Protein AF-A0A4Y2TVT2-F1 (afdb_monomer)

Sequence (172 aa):
MEDMDLDIEESLTASSEKESSSENETNSEDTLCPNYQPGPFKECKRGNLEFATVHWDGKLLPATTRNKKVDRLPVIISANGQEHLLGVPQLTSCSGDNMAAAIYNLLAETKLLDTVQALWCDTTVSNTGRIKGACVLLERKLGKDLIYLPCRHPIYELVLKSAFEACITMPS

Structure (mmCIF, N/CA/C/O backbone):
data_AF-A0A4Y2TVT2-F1
#
_entry.id   AF-A0A4Y2TVT2-F1
#
loop_
_atom_site.group_PDB
_atom_site.id
_atom_site.type_symbol
_atom_site.label_atom_id
_atom_site.label_alt_id
_atom_site.label_comp_id
_atom_site.label_asym_id
_atom_site.label_entity_id
_atom_site.label_seq_id
_atom_site.pdbx_PDB_ins_code
_atom_site.Cartn_x
_atom_site.Cartn_y
_atom_site.Cartn_z
_atom_site.occupancy
_atom_site.B_iso_or_equiv
_atom_site.auth_seq_id
_atom_site.auth_comp_id
_atom_site.auth_asym_id
_atom_site.auth_atom_id
_atom_site.pdbx_PDB_model_num
ATOM 1 N N . MET A 1 1 ? 48.969 -39.469 -10.146 1.00 43.72 1 MET A N 1
ATOM 2 C CA . MET A 1 1 ? 50.331 -39.783 -10.612 1.00 43.72 1 MET A CA 1
ATOM 3 C C . MET A 1 1 ? 50.189 -40.054 -12.098 1.00 43.72 1 MET A C 1
ATOM 5 O O . MET A 1 1 ? 49.841 -41.158 -12.475 1.00 43.72 1 MET A O 1
ATOM 9 N N . GLU A 1 2 ? 50.190 -39.041 -12.949 1.00 40.69 2 GLU A N 1
ATOM 10 C CA . GLU A 1 2 ? 51.040 -37.847 -12.923 1.00 40.69 2 GLU A CA 1
ATOM 11 C C . GLU A 1 2 ? 50.241 -36.542 -12.995 1.00 40.69 2 GLU A C 1
ATOM 13 O O . GLU A 1 2 ? 49.217 -36.448 -13.672 1.00 40.69 2 GLU A O 1
ATOM 18 N N . ASP A 1 3 ? 50.736 -35.582 -12.225 1.00 35.72 3 ASP A N 1
ATOM 19 C CA . ASP A 1 3 ? 50.365 -34.178 -12.171 1.00 35.72 3 ASP A CA 1
ATOM 20 C C . ASP A 1 3 ? 50.960 -33.427 -13.372 1.00 35.72 3 ASP A C 1
ATOM 22 O O . ASP A 1 3 ? 52.063 -33.734 -13.829 1.00 35.72 3 ASP A O 1
ATOM 26 N N . MET A 1 4 ? 50.247 -32.415 -13.862 1.00 42.75 4 MET A N 1
ATOM 27 C CA . MET A 1 4 ? 50.840 -31.341 -14.658 1.00 42.75 4 MET A CA 1
ATOM 28 C C . MET A 1 4 ? 50.321 -30.018 -14.105 1.00 42.75 4 MET A C 1
ATOM 30 O O . MET A 1 4 ? 49.267 -29.519 -14.501 1.00 42.75 4 MET A O 1
ATOM 34 N N . ASP A 1 5 ? 51.081 -29.505 -13.143 1.00 39.31 5 ASP A N 1
ATOM 35 C CA . ASP A 1 5 ? 51.127 -28.101 -12.768 1.00 39.31 5 ASP A CA 1
ATOM 36 C C . ASP A 1 5 ? 51.569 -27.264 -13.970 1.00 39.31 5 ASP A C 1
ATOM 38 O O . ASP A 1 5 ? 52.534 -27.619 -14.645 1.00 39.31 5 ASP A O 1
ATOM 42 N N . LEU A 1 6 ? 50.920 -26.120 -14.179 1.00 38.47 6 LEU A N 1
ATOM 43 C CA . LEU A 1 6 ? 51.596 -24.912 -14.644 1.00 38.47 6 LEU A CA 1
ATOM 44 C C . LEU A 1 6 ? 50.913 -23.703 -14.001 1.00 38.47 6 LEU A C 1
ATOM 46 O O . LEU A 1 6 ? 49.895 -23.198 -14.477 1.00 38.47 6 LEU A O 1
ATOM 50 N N . ASP A 1 7 ? 51.517 -23.274 -12.898 1.00 38.78 7 ASP A N 1
ATOM 51 C CA . ASP A 1 7 ? 51.440 -21.930 -12.346 1.00 38.78 7 ASP A CA 1
ATOM 52 C C . ASP A 1 7 ? 51.857 -20.894 -13.394 1.00 38.78 7 ASP A C 1
ATOM 54 O O . ASP A 1 7 ? 52.925 -21.030 -13.990 1.00 38.78 7 ASP A O 1
ATOM 58 N N . ILE A 1 8 ? 51.086 -19.813 -13.532 1.00 34.97 8 ILE A N 1
ATOM 59 C CA . ILE A 1 8 ? 51.653 -18.476 -13.750 1.00 34.97 8 ILE A CA 1
ATOM 60 C C . ILE A 1 8 ? 50.851 -17.490 -12.894 1.00 34.97 8 ILE A C 1
ATOM 62 O O . ILE A 1 8 ? 49.780 -17.017 -13.274 1.00 34.97 8 ILE A O 1
ATOM 66 N N . GLU A 1 9 ? 51.401 -17.193 -11.719 1.00 38.94 9 GLU A N 1
ATOM 67 C CA . GLU A 1 9 ? 51.314 -15.862 -11.130 1.00 38.94 9 GLU A CA 1
ATOM 68 C C . GL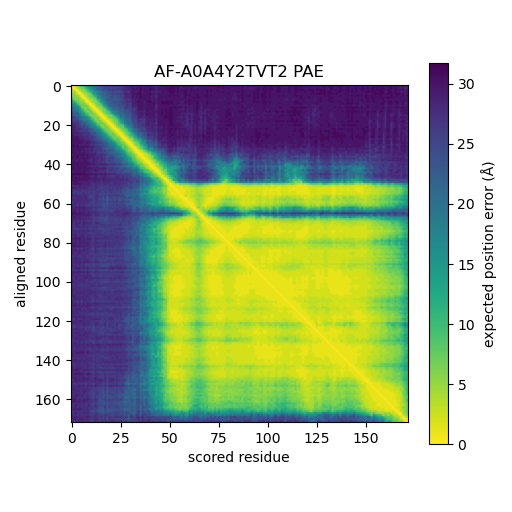U A 1 9 ? 52.079 -14.872 -12.019 1.00 38.94 9 GLU A C 1
ATOM 70 O O . GLU A 1 9 ? 53.237 -15.118 -12.353 1.00 38.94 9 GLU A O 1
ATOM 75 N N . GLU A 1 10 ? 51.496 -13.708 -12.303 1.00 37.41 10 GLU A N 1
ATOM 76 C CA . GLU A 1 10 ? 52.295 -12.484 -12.301 1.00 37.41 10 GLU A CA 1
ATOM 77 C C . GLU A 1 10 ? 51.498 -11.323 -11.703 1.00 37.41 10 GLU A C 1
ATOM 79 O O . GLU A 1 10 ? 50.395 -10.956 -12.113 1.00 37.41 10 GLU A O 1
ATOM 84 N N . SER A 1 11 ? 52.102 -10.804 -10.651 1.00 34.69 11 SER A N 1
ATOM 85 C CA . SER A 1 11 ? 51.685 -9.763 -9.739 1.00 34.69 11 SER A CA 1
ATOM 86 C C . SER A 1 11 ? 52.116 -8.362 -10.203 1.00 34.69 11 SER A C 1
ATOM 88 O O . SER A 1 11 ? 53.235 -8.210 -10.673 1.00 34.69 11 SER A O 1
ATOM 90 N N . LEU A 1 12 ? 51.298 -7.351 -9.862 1.00 32.38 12 LEU A N 1
ATOM 91 C CA . LEU A 1 12 ? 51.660 -5.955 -9.511 1.00 32.38 12 LEU A CA 1
ATOM 92 C C . LEU A 1 12 ? 52.308 -5.085 -10.622 1.00 32.38 12 LEU A C 1
ATOM 94 O O . LEU A 1 12 ? 53.355 -5.382 -11.173 1.00 32.38 12 LEU A O 1
ATOM 98 N N . THR A 1 13 ? 51.811 -3.881 -10.911 1.00 29.48 13 THR A N 1
ATOM 99 C CA . THR A 1 13 ? 52.059 -2.697 -10.067 1.00 29.48 13 THR A CA 1
ATOM 100 C C . THR A 1 13 ? 51.300 -1.460 -10.572 1.00 29.48 13 THR A C 1
ATOM 102 O O . THR A 1 13 ? 50.923 -1.344 -11.734 1.00 29.48 13 THR A O 1
ATOM 105 N N . ALA A 1 14 ? 51.085 -0.534 -9.636 1.00 32.75 14 ALA A N 1
ATOM 106 C CA . ALA A 1 14 ? 50.422 0.755 -9.770 1.00 32.75 14 ALA A CA 1
ATOM 107 C C . ALA A 1 14 ? 51.227 1.820 -10.538 1.00 32.75 14 ALA A C 1
ATOM 109 O O . ALA A 1 14 ? 52.453 1.808 -10.524 1.00 32.75 14 ALA A O 1
ATOM 110 N N . SER A 1 15 ? 50.520 2.819 -11.074 1.00 33.03 15 SER A N 1
ATOM 111 C CA . SER A 1 15 ? 50.944 4.227 -11.237 1.00 33.03 15 SER A CA 1
ATOM 112 C C . SER A 1 15 ? 49.648 5.029 -11.459 1.00 33.03 15 SER A C 1
ATOM 114 O O . SER A 1 15 ? 48.949 4.783 -12.431 1.00 33.03 15 SER A O 1
ATOM 116 N N . SER A 1 16 ? 49.053 5.709 -10.475 1.00 33.38 16 SER A N 1
ATOM 117 C CA . SER A 1 16 ? 49.410 7.009 -9.884 1.00 33.38 16 SER A CA 1
ATOM 118 C C . SER A 1 16 ? 49.571 8.150 -10.895 1.00 33.38 16 SER A C 1
ATOM 120 O O . SER A 1 16 ? 50.673 8.373 -11.376 1.00 33.38 16 SER A O 1
ATOM 122 N N . GLU A 1 17 ? 48.514 8.944 -11.082 1.00 34.84 17 GLU A N 1
ATOM 123 C CA . GLU A 1 17 ? 48.619 10.390 -11.322 1.00 34.84 17 GLU A CA 1
ATOM 124 C C . GLU A 1 17 ? 47.540 11.105 -10.478 1.00 34.84 17 GLU A C 1
ATOM 126 O O . GLU A 1 17 ? 46.360 11.153 -10.816 1.00 34.84 17 GLU A O 1
ATOM 131 N N . LYS A 1 18 ? 47.958 11.586 -9.298 1.00 31.00 18 LYS A N 1
ATOM 132 C CA . LYS A 1 18 ? 47.520 12.881 -8.739 1.00 31.00 18 LYS A CA 1
ATOM 133 C C . LYS A 1 18 ? 48.361 13.945 -9.469 1.00 31.00 18 LYS A C 1
ATOM 135 O O . LYS A 1 18 ? 49.442 13.607 -9.931 1.00 31.00 18 LYS A O 1
ATOM 140 N N . GLU A 1 19 ? 48.026 15.216 -9.627 1.00 28.80 19 GLU A N 1
ATOM 141 C CA . GLU A 1 19 ? 47.354 16.225 -8.803 1.00 28.80 19 GLU A CA 1
ATOM 142 C C . GLU A 1 19 ? 47.185 17.426 -9.773 1.00 28.80 19 GLU A C 1
ATOM 144 O O . GLU A 1 19 ? 47.993 17.590 -10.683 1.00 28.80 19 GLU A O 1
ATOM 149 N N . SER A 1 20 ? 46.187 18.299 -9.701 1.00 27.27 20 SER A N 1
ATOM 150 C CA . SER A 1 20 ? 46.295 19.509 -8.883 1.00 27.27 20 SER A CA 1
ATOM 151 C C . SER A 1 20 ? 45.251 20.536 -9.343 1.00 27.27 20 SER A C 1
ATOM 153 O O . SER A 1 20 ? 44.952 20.678 -10.525 1.00 27.27 20 SER A O 1
ATOM 155 N N . SER A 1 21 ? 44.736 21.226 -8.338 1.00 32.91 21 SER A N 1
ATOM 156 C CA . SER A 1 21 ? 43.811 22.353 -8.256 1.00 32.91 21 SER A CA 1
ATOM 157 C C . SER A 1 21 ? 44.012 23.543 -9.205 1.00 32.91 21 SER A C 1
ATOM 159 O O . SER A 1 21 ? 45.139 23.994 -9.394 1.00 32.91 21 SER A O 1
ATOM 161 N N . SER A 1 22 ? 42.895 24.196 -9.554 1.00 33.50 22 SER A N 1
ATOM 162 C CA . SER A 1 22 ? 42.696 25.627 -9.256 1.00 33.50 22 SER A CA 1
ATOM 163 C C . SER A 1 22 ? 41.203 26.023 -9.277 1.00 33.50 22 SER A C 1
ATOM 165 O O . SER A 1 22 ? 40.535 25.902 -10.300 1.00 33.50 22 SER A O 1
ATOM 167 N N . GLU A 1 23 ? 40.727 26.469 -8.110 1.00 32.78 23 GLU A N 1
ATOM 168 C CA . GLU A 1 23 ? 39.697 27.491 -7.794 1.00 32.78 23 GLU A CA 1
ATOM 169 C C . GLU A 1 23 ? 39.525 28.584 -8.880 1.00 32.78 23 GLU A C 1
ATOM 171 O O . GLU A 1 23 ? 40.495 28.872 -9.573 1.00 32.78 23 GLU A O 1
ATOM 176 N N . ASN A 1 24 ? 38.440 29.332 -9.126 1.00 28.77 24 ASN A N 1
ATOM 177 C CA . ASN A 1 24 ? 37.051 29.596 -8.682 1.00 28.77 24 ASN A CA 1
ATOM 178 C C . ASN A 1 24 ? 36.401 30.317 -9.920 1.00 28.77 24 ASN A C 1
ATOM 180 O O . ASN A 1 24 ? 37.130 30.716 -10.824 1.00 28.77 24 ASN A O 1
ATOM 184 N N . GLU A 1 25 ? 35.100 30.547 -10.141 1.00 35.72 25 GLU A N 1
ATOM 185 C CA . GLU A 1 25 ? 34.099 31.200 -9.292 1.00 35.72 25 GLU A CA 1
ATOM 186 C C . GLU A 1 25 ? 32.750 31.275 -10.070 1.00 35.72 25 GLU A C 1
ATOM 188 O O . GLU A 1 25 ? 32.745 31.704 -11.219 1.00 35.72 25 GLU A O 1
ATOM 193 N N . THR A 1 26 ? 31.644 30.867 -9.418 1.00 33.59 26 THR A N 1
ATOM 194 C CA . THR A 1 26 ? 30.234 31.380 -9.429 1.00 33.59 26 THR A CA 1
ATOM 195 C C . THR A 1 26 ? 29.519 31.759 -10.756 1.00 33.59 26 THR A C 1
ATOM 197 O O . THR A 1 26 ? 30.098 32.359 -11.641 1.00 33.59 26 THR A O 1
ATOM 200 N N . ASN A 1 27 ? 28.209 31.578 -10.984 1.00 30.34 27 ASN A N 1
ATOM 201 C CA . ASN A 1 27 ? 27.048 31.569 -10.089 1.00 30.34 27 ASN A CA 1
ATOM 202 C C . ASN A 1 27 ? 25.775 31.134 -10.866 1.00 30.34 27 ASN A C 1
ATOM 204 O O . ASN A 1 27 ? 25.577 31.581 -11.995 1.00 30.34 27 ASN A O 1
ATOM 208 N N . SER A 1 28 ? 24.887 30.344 -10.255 1.00 35.41 28 SER A N 1
ATOM 209 C CA . SER A 1 28 ? 23.417 30.549 -10.254 1.00 35.41 28 SER A CA 1
ATOM 210 C C . SER A 1 28 ? 22.726 29.431 -9.458 1.00 35.41 28 SER A C 1
ATOM 212 O O . SER A 1 28 ? 22.301 28.417 -9.988 1.00 35.41 28 SER A O 1
ATOM 214 N N . GLU A 1 29 ? 22.716 29.627 -8.139 1.00 39.91 29 GLU A N 1
ATOM 215 C CA . GLU A 1 29 ? 21.612 29.346 -7.205 1.00 39.91 29 GLU A CA 1
ATOM 216 C C . GLU A 1 29 ? 20.605 28.226 -7.553 1.00 39.91 29 GLU A C 1
ATOM 218 O O . GLU A 1 29 ? 19.442 28.490 -7.852 1.00 39.91 29 GLU A O 1
ATOM 223 N N . ASP A 1 30 ? 20.998 26.967 -7.345 1.00 39.09 30 ASP A N 1
ATOM 224 C CA . ASP A 1 30 ? 20.057 25.926 -6.914 1.00 39.09 30 ASP A CA 1
ATOM 225 C C . ASP A 1 30 ? 19.916 26.019 -5.391 1.00 39.09 30 ASP A C 1
ATOM 227 O O . ASP A 1 30 ? 20.641 25.394 -4.610 1.00 39.09 30 ASP A O 1
ATOM 231 N N . THR A 1 31 ? 19.001 26.879 -4.949 1.00 39.19 31 THR A N 1
ATOM 232 C CA . THR A 1 31 ? 18.711 27.105 -3.533 1.00 39.19 31 THR A CA 1
ATOM 233 C C . THR A 1 31 ? 17.983 25.893 -2.954 1.00 39.19 31 THR A C 1
ATOM 235 O O . THR A 1 31 ? 16.760 25.865 -2.822 1.00 39.19 31 THR A O 1
ATOM 238 N N . LEU A 1 32 ? 18.743 24.869 -2.568 1.00 50.34 32 LEU A N 1
ATOM 239 C CA . LEU A 1 32 ? 18.281 23.860 -1.626 1.00 50.34 32 LEU A CA 1
ATOM 240 C C . LEU A 1 32 ? 17.999 24.584 -0.298 1.00 50.34 32 LEU A C 1
ATOM 242 O O . LEU A 1 32 ? 18.929 25.058 0.351 1.00 50.34 32 LEU A O 1
ATOM 246 N N . CYS A 1 33 ? 16.728 24.721 0.094 1.00 39.38 33 CYS A N 1
ATOM 247 C CA . CYS A 1 33 ? 16.345 25.357 1.358 1.00 39.38 33 CYS A CA 1
ATOM 248 C C . CYS A 1 33 ? 17.102 24.696 2.532 1.00 39.38 33 CYS A C 1
ATOM 250 O O . CYS A 1 33 ? 16.783 23.554 2.875 1.00 39.38 33 CYS A O 1
ATOM 252 N N . PRO A 1 34 ? 18.050 25.383 3.204 1.00 42.81 34 PRO A N 1
ATOM 253 C CA . PRO A 1 34 ? 18.963 24.754 4.170 1.00 42.81 34 PRO A CA 1
ATOM 254 C C . PRO A 1 34 ? 18.296 24.275 5.466 1.00 42.81 34 PRO A C 1
ATOM 256 O O . PRO A 1 34 ? 18.947 23.691 6.324 1.00 42.81 34 PRO A O 1
ATOM 259 N N . ASN A 1 35 ? 17.000 24.543 5.635 1.00 38.97 35 ASN A N 1
ATOM 260 C CA . ASN A 1 35 ? 16.288 24.407 6.900 1.00 38.97 35 ASN A CA 1
ATOM 261 C C . ASN A 1 35 ? 14.945 23.682 6.743 1.00 38.97 35 ASN A C 1
ATOM 263 O O . ASN A 1 35 ? 13.960 24.071 7.371 1.00 38.97 35 ASN A O 1
ATOM 267 N N . TYR A 1 36 ? 14.875 22.623 5.926 1.00 42.41 36 TYR A N 1
ATOM 268 C CA . TYR A 1 36 ? 13.743 21.698 6.022 1.00 42.41 36 TYR A CA 1
ATOM 269 C C . TYR A 1 36 ? 13.856 20.901 7.325 1.00 42.41 36 TYR A C 1
ATOM 271 O O . TYR A 1 36 ? 14.441 19.823 7.393 1.00 42.41 36 TYR A O 1
ATOM 279 N N . GLN A 1 37 ? 13.309 21.479 8.387 1.00 41.72 37 GLN A N 1
ATOM 280 C CA . GLN A 1 37 ? 12.974 20.753 9.598 1.00 41.72 37 GLN A CA 1
ATOM 281 C C . GLN A 1 37 ? 11.667 20.008 9.304 1.00 41.72 37 GLN A C 1
ATOM 283 O O . GLN A 1 37 ? 10.678 20.672 8.975 1.00 41.72 37 GLN A O 1
ATOM 288 N N . PRO A 1 38 ? 11.622 18.664 9.387 1.00 49.66 38 PRO A N 1
ATOM 289 C CA . PRO A 1 38 ? 10.364 17.944 9.288 1.00 49.66 38 PRO A CA 1
ATOM 290 C C . PRO A 1 38 ? 9.425 18.514 10.347 1.00 49.66 38 PRO A C 1
ATOM 292 O O . PRO A 1 38 ? 9.710 18.449 11.544 1.00 49.66 38 PRO A O 1
ATOM 295 N N . GLY A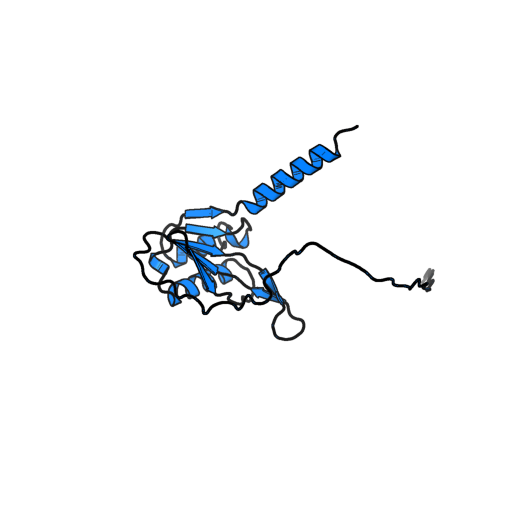 1 39 ? 8.336 19.139 9.899 1.00 48.31 39 GLY A N 1
ATOM 296 C CA . GLY A 1 39 ? 7.320 19.637 10.812 1.00 48.31 39 GLY A CA 1
ATOM 297 C C . GLY A 1 39 ? 6.801 18.491 11.689 1.00 48.31 39 GLY A C 1
ATOM 298 O O . GLY A 1 39 ? 6.868 17.328 11.277 1.00 48.31 39 GLY A O 1
ATOM 299 N N . PRO A 1 40 ? 6.273 18.789 12.888 1.00 52.38 40 PRO A N 1
ATOM 300 C CA . PRO A 1 40 ? 5.630 17.773 13.708 1.00 52.38 40 PRO A CA 1
ATOM 301 C C . PRO A 1 40 ? 4.594 17.033 12.864 1.00 52.38 40 PRO A C 1
ATOM 303 O O . PRO A 1 40 ? 3.867 17.651 12.079 1.00 52.38 40 PRO A O 1
ATOM 306 N N . PHE A 1 41 ? 4.573 15.709 13.012 1.00 52.34 41 PHE A N 1
ATOM 307 C CA . PHE A 1 41 ? 3.649 14.823 12.321 1.00 52.34 41 PHE A CA 1
ATOM 308 C C . PHE A 1 41 ? 2.231 15.390 12.429 1.00 52.34 41 PHE A C 1
ATOM 310 O O . PHE A 1 41 ? 1.668 15.483 13.522 1.00 52.34 41 PHE A O 1
ATOM 317 N N . LYS A 1 42 ? 1.678 15.853 11.303 1.00 52.56 42 LYS A N 1
ATOM 318 C CA . LYS A 1 42 ? 0.320 16.389 11.283 1.00 52.56 42 LYS A CA 1
ATOM 319 C C . LYS A 1 42 ? -0.629 15.209 11.355 1.00 52.56 42 LYS A C 1
ATOM 321 O O . LYS A 1 42 ? -0.833 14.515 10.362 1.00 52.56 42 LYS A O 1
ATOM 326 N N . GLU A 1 43 ? -1.187 15.005 12.540 1.00 49.56 43 GLU A N 1
ATOM 327 C CA . GLU A 1 43 ? -2.273 14.062 12.765 1.00 49.56 43 GLU A CA 1
ATOM 328 C C . GLU A 1 43 ? -3.383 14.323 11.738 1.00 49.56 43 GLU A C 1
ATOM 330 O O . GLU A 1 43 ? -3.867 15.454 11.596 1.00 49.56 43 GLU A O 1
ATOM 335 N N . CYS A 1 44 ? -3.750 13.287 10.981 1.00 50.91 44 CYS A N 1
ATOM 336 C CA . CYS A 1 44 ? -4.857 13.360 10.040 1.00 50.91 44 CYS A CA 1
ATOM 337 C C . CYS A 1 44 ? -6.138 13.590 10.855 1.00 50.91 44 CYS A C 1
ATOM 339 O O . CYS A 1 44 ? -6.641 12.687 11.527 1.00 50.91 44 CYS A O 1
ATOM 341 N N . LYS A 1 45 ? -6.639 14.832 10.880 1.00 51.66 45 LYS A N 1
ATOM 342 C CA . LYS A 1 45 ? -7.880 15.146 11.591 1.00 51.66 45 LYS A CA 1
ATOM 343 C C . LYS A 1 45 ? -9.026 14.415 10.902 1.00 51.66 45 LYS A C 1
ATOM 345 O O . LYS A 1 45 ? -9.139 14.474 9.681 1.00 51.66 45 LYS A O 1
ATOM 350 N N . ARG A 1 46 ? -9.896 13.792 11.707 1.00 48.31 46 ARG A N 1
ATOM 351 C CA . ARG A 1 46 ? -11.205 13.240 11.317 1.00 48.31 46 ARG A CA 1
ATOM 352 C C . ARG A 1 46 ? -12.106 14.341 10.727 1.00 48.31 46 ARG A C 1
ATOM 354 O O . ARG A 1 46 ? -13.066 14.780 11.349 1.00 48.31 46 ARG A O 1
ATOM 361 N N . GLY A 1 47 ? -11.790 14.834 9.535 1.00 55.00 47 GLY A N 1
ATOM 362 C CA . GLY A 1 47 ? -12.830 15.249 8.606 1.00 55.00 47 GLY A CA 1
ATOM 363 C C . GLY A 1 47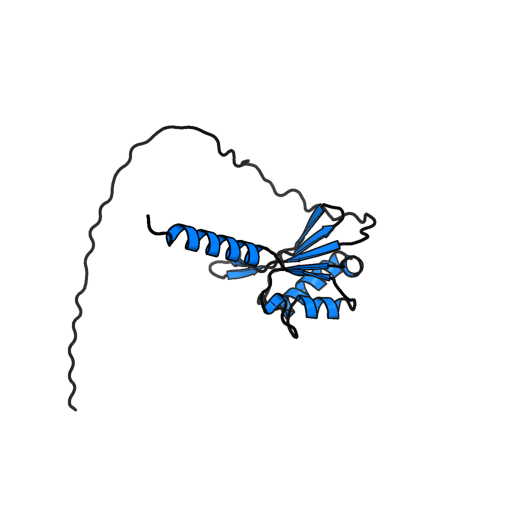 ? -13.625 14.009 8.205 1.00 55.00 47 GLY A C 1
ATOM 364 O O . GLY A 1 47 ? -13.173 12.884 8.428 1.00 55.00 47 GLY A O 1
ATOM 365 N N . ASN A 1 48 ? -14.807 14.197 7.632 1.00 56.34 48 ASN A N 1
ATOM 366 C CA . ASN A 1 48 ? -15.563 13.104 7.032 1.00 56.34 48 ASN A CA 1
ATOM 367 C C . ASN A 1 48 ? -14.752 12.591 5.822 1.00 56.34 48 ASN A C 1
ATOM 369 O O . ASN A 1 48 ? -14.881 13.111 4.718 1.00 56.34 48 ASN A O 1
ATOM 373 N N . LEU A 1 49 ? -13.791 11.693 6.054 1.00 58.94 49 LEU A N 1
ATOM 374 C CA . LEU A 1 49 ? -13.002 11.064 5.002 1.00 58.94 49 LEU A CA 1
ATOM 375 C C . LEU A 1 49 ? -13.939 10.071 4.320 1.00 58.94 49 LEU A C 1
ATOM 377 O O . LEU A 1 49 ? -14.129 8.959 4.804 1.00 58.94 49 LEU A O 1
ATOM 381 N N . GLU A 1 50 ? -14.588 10.509 3.247 1.00 73.31 50 GLU A N 1
ATOM 382 C CA . GLU A 1 50 ? -15.542 9.672 2.514 1.00 73.31 50 GLU A CA 1
ATOM 383 C C . GLU A 1 50 ? -14.825 8.555 1.746 1.00 73.31 50 GLU A C 1
ATOM 385 O O . GLU A 1 50 ? -15.389 7.486 1.542 1.00 73.31 50 GLU A O 1
ATOM 390 N N . PHE A 1 51 ? -13.559 8.777 1.377 1.00 86.94 51 PHE A N 1
ATOM 391 C CA . PHE A 1 51 ? -12.708 7.843 0.650 1.00 86.94 51 PHE A CA 1
ATOM 392 C C . PHE A 1 51 ? -11.231 8.127 0.942 1.00 86.94 51 PHE A C 1
ATOM 394 O O . PHE A 1 51 ? -10.805 9.286 0.946 1.00 86.94 51 PHE A O 1
ATOM 401 N N . ALA A 1 52 ? -10.442 7.072 1.160 1.00 94.56 52 ALA A N 1
ATOM 402 C CA . ALA A 1 52 ? -8.993 7.176 1.261 1.00 94.56 52 ALA A CA 1
ATOM 403 C C . ALA A 1 52 ? -8.278 6.060 0.491 1.00 94.56 52 ALA A C 1
ATOM 405 O O . ALA A 1 52 ? -8.725 4.907 0.455 1.00 94.56 52 ALA A O 1
ATOM 406 N N . THR A 1 53 ? -7.124 6.412 -0.067 1.00 97.06 53 THR A N 1
ATOM 407 C CA . THR A 1 53 ? -6.198 5.485 -0.718 1.00 97.06 53 THR A CA 1
ATOM 408 C C . THR A 1 53 ? -4.995 5.281 0.186 1.00 97.06 53 THR A C 1
ATOM 410 O O . THR A 1 53 ? -4.416 6.256 0.662 1.00 97.06 53 THR A O 1
ATOM 413 N N . VAL A 1 54 ? -4.598 4.031 0.423 1.00 97.62 54 VAL A N 1
ATOM 414 C CA . VAL A 1 54 ? -3.324 3.728 1.086 1.00 97.62 54 VAL A CA 1
ATOM 415 C C . VAL A 1 54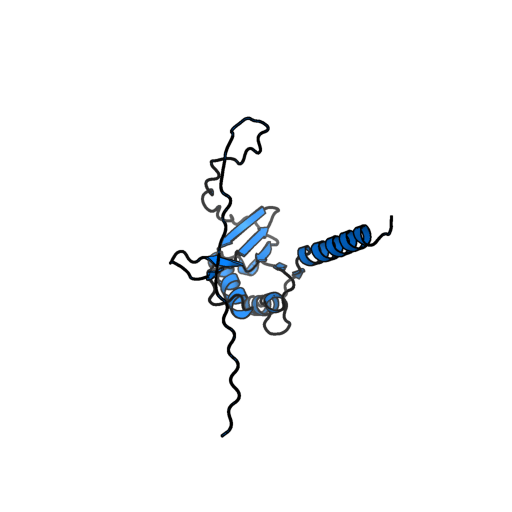 ? -2.256 3.434 0.041 1.00 97.62 54 VAL A C 1
ATOM 417 O O . VAL A 1 54 ? -2.464 2.642 -0.876 1.00 97.62 54 VAL A O 1
ATOM 420 N N . HIS A 1 55 ? -1.113 4.086 0.195 1.00 97.19 55 HIS A N 1
ATOM 421 C CA . HIS A 1 55 ? 0.039 4.010 -0.686 1.00 97.19 55 HIS A CA 1
ATOM 422 C C . HIS A 1 55 ? 1.215 3.400 0.071 1.00 97.19 55 HIS A C 1
ATOM 424 O O . HIS A 1 55 ? 1.464 3.766 1.223 1.00 97.19 55 HIS A O 1
ATOM 430 N N . TRP A 1 56 ? 1.961 2.502 -0.566 1.00 97.38 56 TRP A N 1
ATOM 431 C CA . TRP A 1 56 ? 3.212 1.992 -0.008 1.00 97.38 56 TRP A CA 1
ATOM 432 C C . TRP A 1 56 ? 4.216 1.623 -1.097 1.00 97.38 56 TRP A C 1
ATOM 434 O O . TRP A 1 56 ? 3.841 1.292 -2.222 1.00 97.38 56 TRP A O 1
ATOM 444 N N . ASP A 1 57 ? 5.496 1.667 -0.734 1.00 94.00 57 ASP A N 1
ATOM 445 C CA . ASP A 1 57 ? 6.609 1.188 -1.554 1.00 94.00 57 ASP A CA 1
ATOM 446 C C . ASP A 1 57 ? 7.730 0.686 -0.636 1.00 94.00 57 ASP A C 1
ATOM 448 O O . ASP A 1 57 ? 8.127 1.376 0.301 1.00 94.00 57 ASP A O 1
ATOM 452 N N . GLY A 1 58 ? 8.210 -0.536 -0.851 1.00 92.19 58 GLY A N 1
ATOM 453 C CA . GLY A 1 58 ? 9.231 -1.146 -0.001 1.00 92.19 58 GLY A CA 1
ATOM 454 C C . GLY A 1 58 ? 10.631 -0.659 -0.367 1.00 92.19 58 GLY A C 1
ATOM 455 O O . GLY A 1 58 ? 11.030 -0.703 -1.529 1.00 92.19 58 GLY A O 1
ATOM 456 N N . LYS A 1 59 ? 11.434 -0.251 0.623 1.00 91.44 59 LYS A N 1
ATOM 457 C CA . LYS A 1 59 ? 12.822 0.172 0.393 1.00 91.44 59 LYS A CA 1
ATOM 458 C C . LYS A 1 59 ? 13.792 -0.464 1.377 1.00 91.44 59 LYS A C 1
ATOM 460 O O . LYS A 1 59 ? 13.622 -0.391 2.591 1.00 91.44 59 LYS A O 1
ATOM 465 N N . LEU A 1 60 ? 14.883 -1.003 0.843 1.00 92.88 60 LEU A N 1
ATOM 466 C CA . LEU A 1 60 ? 15.999 -1.493 1.638 1.00 92.88 60 LEU A CA 1
ATOM 467 C C . LEU A 1 60 ? 16.898 -0.313 2.057 1.00 92.88 60 LEU A C 1
ATOM 469 O O . LEU A 1 60 ? 17.605 0.257 1.223 1.00 92.88 60 LEU A O 1
ATOM 473 N N . LEU A 1 61 ? 16.880 0.055 3.342 1.00 91.06 61 LEU A N 1
ATOM 474 C CA . LEU A 1 61 ? 17.607 1.207 3.895 1.00 91.06 61 LEU A CA 1
ATOM 475 C C . LEU A 1 61 ? 18.668 0.784 4.926 1.00 91.06 61 LEU A C 1
ATOM 477 O O . LEU A 1 61 ? 18.536 -0.272 5.546 1.00 91.06 61 LEU A O 1
ATOM 481 N N . PRO A 1 62 ? 19.730 1.579 5.152 1.00 88.69 62 PRO A N 1
ATOM 482 C CA . PRO A 1 62 ? 20.677 1.323 6.235 1.00 88.69 62 PRO A CA 1
ATOM 483 C C . PRO A 1 62 ? 19.988 1.344 7.606 1.00 88.69 62 PRO A C 1
ATOM 485 O O . PRO A 1 62 ? 19.174 2.220 7.898 1.00 88.69 62 PRO A O 1
ATOM 488 N N . ALA A 1 63 ? 20.328 0.389 8.468 1.00 85.06 63 ALA A N 1
ATOM 489 C CA . ALA A 1 63 ? 19.937 0.420 9.869 1.00 85.06 63 ALA A CA 1
ATOM 490 C C . ALA A 1 63 ? 20.746 1.481 10.631 1.00 85.06 63 ALA A C 1
ATOM 492 O O . ALA A 1 63 ? 21.908 1.738 10.319 1.00 85.06 63 ALA A O 1
ATOM 493 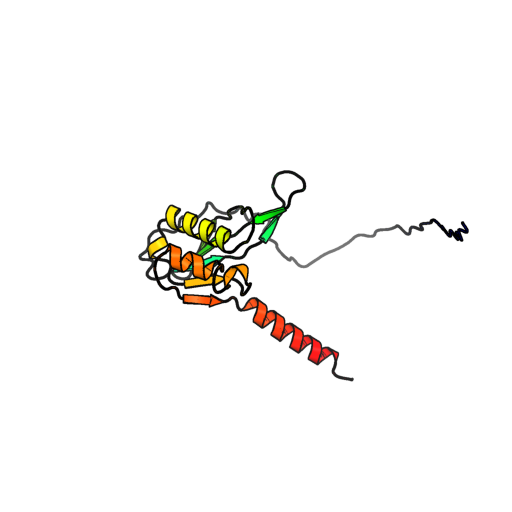N N . THR A 1 64 ? 20.153 2.043 11.687 1.00 79.44 64 THR A N 1
ATOM 494 C CA . THR A 1 64 ? 20.833 2.977 12.603 1.00 79.44 64 THR A CA 1
ATOM 495 C C . THR A 1 64 ? 22.052 2.336 13.281 1.00 79.44 64 THR A C 1
ATOM 497 O O . THR A 1 64 ? 23.004 3.024 13.636 1.00 79.44 64 THR A O 1
ATOM 500 N N . THR A 1 65 ? 22.055 1.009 13.441 1.00 78.25 65 THR A N 1
ATOM 501 C CA . THR A 1 65 ? 23.184 0.239 13.978 1.00 78.25 65 THR A CA 1
ATOM 502 C C . THR A 1 65 ? 24.054 -0.299 12.834 1.00 78.25 65 THR A C 1
ATOM 504 O O . THR A 1 65 ? 23.545 -0.853 11.859 1.00 78.25 65 THR A O 1
ATOM 507 N N . ARG A 1 66 ? 25.375 -0.121 12.956 1.00 70.31 66 ARG A N 1
ATOM 508 C CA . ARG A 1 66 ? 26.390 -0.256 11.891 1.00 70.31 66 ARG A CA 1
ATOM 509 C C . ARG A 1 66 ? 26.240 -1.522 11.012 1.00 70.31 66 ARG A C 1
ATOM 511 O O . ARG A 1 66 ? 26.139 -2.635 11.522 1.00 70.31 66 ARG A O 1
ATOM 518 N N . ASN A 1 67 ? 26.332 -1.326 9.690 1.00 74.81 67 ASN A N 1
ATOM 519 C CA . ASN A 1 67 ? 26.528 -2.321 8.613 1.00 74.81 67 ASN A CA 1
ATOM 520 C C . ASN A 1 67 ? 25.395 -3.314 8.286 1.00 74.81 67 ASN A C 1
ATOM 522 O O . ASN A 1 67 ? 25.645 -4.299 7.594 1.00 74.81 67 ASN A O 1
ATOM 526 N N . LYS A 1 68 ? 24.150 -3.077 8.707 1.00 85.69 68 LYS A N 1
ATOM 527 C CA . LYS A 1 68 ? 23.006 -3.893 8.256 1.00 85.69 68 LYS A CA 1
ATOM 528 C C . LYS A 1 68 ? 22.040 -3.055 7.432 1.00 85.69 68 LYS A C 1
ATOM 530 O O . LYS A 1 68 ? 21.798 -1.897 7.757 1.00 85.69 68 LYS A O 1
ATOM 535 N N . LYS A 1 69 ? 21.489 -3.636 6.367 1.00 89.88 69 LYS A N 1
ATOM 536 C CA . LYS A 1 69 ? 20.344 -3.068 5.652 1.00 89.88 69 LYS A CA 1
ATOM 537 C C . LYS A 1 69 ? 19.062 -3.701 6.184 1.00 89.88 69 LYS A C 1
ATOM 539 O O . LYS A 1 69 ? 19.062 -4.883 6.521 1.00 89.88 69 LYS A O 1
ATOM 544 N N . VAL A 1 70 ? 18.003 -2.912 6.283 1.00 93.06 70 VAL A N 1
ATOM 545 C CA . VAL A 1 70 ? 16.689 -3.331 6.770 1.00 93.06 70 VAL A CA 1
ATOM 546 C C . VAL A 1 70 ? 15.616 -2.869 5.804 1.00 93.06 70 VAL A C 1
ATOM 548 O O . VAL A 1 70 ? 15.699 -1.774 5.245 1.00 93.06 70 VAL A O 1
ATOM 551 N N . ASP A 1 71 ? 14.610 -3.709 5.617 1.00 95.38 71 ASP A N 1
ATOM 552 C CA . ASP A 1 71 ? 13.437 -3.343 4.843 1.00 95.38 71 ASP A CA 1
ATOM 553 C C . ASP A 1 71 ? 12.616 -2.310 5.616 1.00 95.38 71 ASP A C 1
ATOM 555 O O . ASP A 1 71 ? 12.318 -2.472 6.803 1.00 95.38 71 ASP A O 1
ATOM 559 N N . ARG A 1 72 ? 12.279 -1.217 4.942 1.00 96.12 72 ARG A N 1
ATOM 560 C CA . ARG A 1 72 ? 11.470 -0.115 5.453 1.00 96.12 72 ARG A CA 1
ATOM 561 C C . ARG A 1 72 ? 10.302 0.083 4.508 1.00 96.12 72 ARG A C 1
ATOM 563 O O . ARG A 1 72 ? 10.490 0.126 3.296 1.00 96.12 72 ARG A O 1
ATOM 570 N N . LEU A 1 73 ? 9.113 0.214 5.074 1.00 97.25 73 LEU A N 1
ATOM 571 C CA . LEU A 1 73 ? 7.886 0.364 4.308 1.00 97.25 73 LEU A CA 1
ATOM 572 C C . LEU A 1 73 ? 7.228 1.698 4.665 1.00 97.25 73 LEU A C 1
ATOM 574 O O . LEU A 1 73 ? 6.484 1.741 5.639 1.00 97.25 73 LEU A O 1
ATOM 578 N N . PRO A 1 74 ? 7.509 2.801 3.955 1.00 97.25 74 PRO A N 1
ATOM 579 C CA . PRO A 1 74 ? 6.672 3.990 4.036 1.00 97.25 74 PRO A CA 1
ATOM 580 C C . PRO A 1 74 ? 5.224 3.638 3.685 1.00 97.25 74 PRO A C 1
ATOM 582 O O . PRO A 1 74 ? 4.956 3.047 2.640 1.00 97.25 74 PRO A O 1
ATOM 585 N N . VAL A 1 75 ? 4.300 4.016 4.564 1.00 98.00 75 VAL A N 1
ATOM 586 C CA . VAL A 1 75 ? 2.857 3.881 4.350 1.00 98.00 75 VAL A CA 1
ATOM 587 C C . VAL A 1 75 ? 2.249 5.268 4.417 1.00 98.00 75 VAL A C 1
ATOM 589 O O . VAL A 1 75 ? 2.361 5.942 5.439 1.00 98.00 75 VAL A O 1
ATOM 592 N N . ILE A 1 76 ? 1.623 5.699 3.330 1.00 97.62 76 ILE A N 1
ATOM 593 C CA . ILE A 1 76 ? 1.011 7.019 3.176 1.00 97.62 76 ILE A CA 1
ATOM 594 C C . ILE A 1 76 ? -0.488 6.820 2.965 1.00 97.62 76 ILE A C 1
ATOM 596 O O . ILE A 1 76 ? -0.904 5.878 2.296 1.00 97.62 76 ILE A O 1
ATOM 600 N N . ILE A 1 77 ? -1.305 7.695 3.536 1.00 96.56 77 ILE A N 1
ATOM 601 C CA . ILE A 1 77 ? -2.728 7.785 3.230 1.00 96.56 77 ILE A CA 1
ATOM 602 C C . ILE A 1 77 ? -2.982 9.061 2.434 1.00 96.56 77 ILE A C 1
ATOM 604 O O . ILE A 1 77 ? -2.543 10.138 2.838 1.00 96.56 77 ILE A O 1
ATOM 608 N N . SER A 1 78 ? -3.711 8.941 1.331 1.00 95.25 78 SER A N 1
ATOM 609 C CA . SER A 1 78 ? -4.157 10.081 0.538 1.00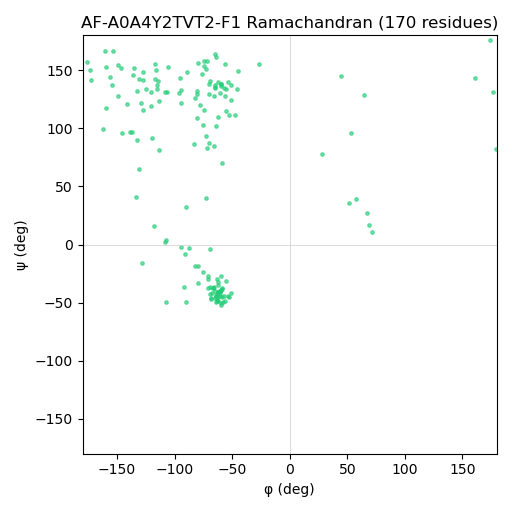 95.25 78 SER A CA 1
ATOM 610 C C . SER A 1 78 ? -5.675 10.192 0.615 1.00 95.25 78 SER A C 1
ATOM 612 O O . SER A 1 78 ? -6.399 9.238 0.321 1.00 95.25 78 SER A O 1
ATOM 614 N N . ALA A 1 79 ? -6.161 11.351 1.054 1.00 92.19 79 ALA A N 1
ATOM 615 C CA . ALA A 1 79 ? -7.580 11.636 1.237 1.00 92.19 79 ALA A CA 1
ATOM 616 C C . ALA A 1 79 ? -7.837 13.148 1.165 1.00 92.19 79 ALA A C 1
ATOM 618 O O . ALA A 1 79 ? -7.022 13.946 1.623 1.00 92.19 79 ALA A O 1
ATOM 619 N N . ASN A 1 80 ? -8.972 13.559 0.590 1.00 88.56 80 ASN A N 1
ATOM 620 C CA . ASN A 1 80 ? -9.358 14.974 0.447 1.00 88.56 80 ASN A CA 1
ATOM 621 C C . ASN A 1 80 ? -8.268 15.865 -0.193 1.00 88.56 80 ASN A C 1
ATOM 623 O O . ASN A 1 80 ? -8.082 17.016 0.200 1.00 88.56 80 ASN A O 1
ATOM 627 N N . GLY A 1 81 ? -7.520 15.320 -1.158 1.00 88.19 81 GLY A N 1
ATOM 628 C CA . GLY A 1 81 ? -6.426 16.027 -1.835 1.00 88.19 81 GLY A CA 1
ATOM 629 C C . GLY A 1 81 ? -5.176 16.256 -0.977 1.00 88.19 81 GLY A C 1
ATOM 630 O O . GLY A 1 81 ? -4.305 17.021 -1.381 1.00 88.19 81 GLY A O 1
ATOM 631 N N . GLN A 1 82 ? -5.079 15.624 0.195 1.00 90.50 82 GLN A N 1
ATOM 632 C CA . GLN A 1 82 ? -3.905 15.669 1.063 1.00 90.50 82 GLN A CA 1
ATOM 633 C C . GLN A 1 82 ? -3.286 14.285 1.203 1.00 90.50 82 GLN A C 1
ATOM 635 O O . GLN A 1 82 ? -3.994 13.279 1.174 1.00 90.50 82 GLN A O 1
ATOM 640 N N . GLU A 1 83 ? -1.972 14.259 1.404 1.00 94.31 83 GLU A N 1
ATOM 641 C CA . GLU A 1 83 ? -1.212 13.046 1.689 1.00 94.31 83 GLU A CA 1
ATOM 642 C C . GLU A 1 83 ? -0.610 13.135 3.090 1.00 94.31 83 GLU A C 1
ATOM 644 O O . GLU A 1 83 ? -0.020 14.149 3.474 1.00 94.31 83 GLU A O 1
ATOM 649 N N . HIS A 1 84 ? -0.750 12.061 3.859 1.00 93.62 84 HIS A N 1
ATOM 650 C CA . HIS A 1 84 ? -0.211 11.950 5.205 1.00 93.62 84 HIS A CA 1
ATOM 651 C C . HIS A 1 84 ? 0.587 10.659 5.321 1.00 93.62 84 HIS A C 1
ATOM 653 O O . HIS A 1 84 ? 0.056 9.567 5.132 1.00 93.62 84 HIS A O 1
ATOM 659 N N . LEU A 1 85 ? 1.866 10.766 5.678 1.00 96.81 85 LEU A N 1
ATOM 660 C CA . LEU A 1 85 ? 2.631 9.606 6.119 1.00 96.81 85 LEU A CA 1
ATOM 661 C C . LEU A 1 85 ? 1.949 9.040 7.369 1.00 96.81 85 LEU A C 1
ATOM 663 O O . LEU A 1 85 ? 1.660 9.804 8.275 1.00 96.81 85 LEU A O 1
ATOM 667 N N . LEU A 1 86 ? 1.688 7.738 7.428 1.00 96.62 86 LEU A N 1
ATOM 668 C CA . LEU A 1 86 ? 1.224 7.052 8.638 1.00 96.62 86 LEU A CA 1
ATOM 669 C C . LEU A 1 86 ? 2.403 6.507 9.444 1.00 96.62 86 LEU A C 1
ATOM 671 O O . LEU A 1 86 ? 2.393 6.531 10.670 1.00 96.62 86 LEU A O 1
ATOM 675 N N . GLY A 1 87 ? 3.442 6.039 8.752 1.00 97.06 87 GLY A N 1
ATOM 676 C CA . GLY A 1 87 ? 4.652 5.533 9.381 1.00 97.06 87 GLY A CA 1
ATOM 677 C C . GLY A 1 87 ? 5.627 4.917 8.385 1.00 97.06 87 GLY A C 1
ATOM 678 O O . GLY A 1 87 ? 5.340 4.803 7.194 1.00 97.06 87 GLY A O 1
ATOM 679 N N . VAL A 1 88 ? 6.792 4.512 8.899 1.00 96.88 88 VAL A N 1
ATOM 680 C CA . VAL A 1 88 ? 7.839 3.800 8.143 1.00 96.88 88 VAL A CA 1
ATOM 681 C C . VAL A 1 88 ? 8.300 2.556 8.924 1.00 96.88 88 VAL A C 1
ATOM 683 O O . VAL A 1 88 ? 9.441 2.503 9.413 1.00 96.88 88 VAL A O 1
ATOM 686 N N . PRO A 1 89 ? 7.411 1.564 9.132 1.00 96.75 89 PRO A N 1
ATOM 687 C CA . PRO A 1 89 ? 7.735 0.340 9.849 1.00 96.75 89 PRO A CA 1
ATOM 688 C C . PRO A 1 89 ? 8.961 -0.352 9.256 1.00 96.75 89 PRO A C 1
ATOM 690 O O . PRO A 1 89 ? 9.155 -0.417 8.040 1.00 96.75 89 PRO A O 1
ATOM 693 N N . GLN A 1 90 ? 9.801 -0.868 10.151 1.00 95.81 90 GLN A N 1
ATOM 694 C CA . GLN A 1 90 ? 10.863 -1.793 9.786 1.00 95.81 90 GLN A CA 1
ATOM 695 C C . GLN A 1 90 ? 10.266 -3.188 9.643 1.00 95.81 90 GLN A C 1
ATOM 697 O O . GLN A 1 90 ? 9.589 -3.664 10.553 1.00 95.81 90 GLN A O 1
ATOM 702 N N . LEU A 1 91 ? 10.548 -3.851 8.529 1.00 95.81 91 LEU A N 1
ATOM 703 C CA . LEU A 1 91 ? 10.095 -5.207 8.263 1.00 95.81 91 LEU A CA 1
ATOM 704 C C . LEU A 1 91 ? 11.253 -6.194 8.399 1.00 95.81 91 LEU A C 1
ATOM 706 O O . LEU A 1 91 ? 12.417 -5.858 8.182 1.00 95.81 91 LEU A O 1
ATOM 710 N N . THR A 1 92 ? 10.925 -7.441 8.734 1.00 93.56 92 THR A N 1
ATOM 711 C CA . THR A 1 92 ? 11.880 -8.557 8.639 1.00 93.56 92 THR A CA 1
ATOM 712 C C . THR A 1 92 ? 12.166 -8.924 7.182 1.00 93.56 92 THR A C 1
ATOM 714 O O . THR A 1 92 ? 13.259 -9.383 6.872 1.00 93.56 92 THR A O 1
ATOM 717 N N . SER A 1 93 ? 11.184 -8.712 6.300 1.00 94.19 93 SER A N 1
ATOM 718 C CA . SER A 1 93 ? 11.317 -8.733 4.840 1.00 94.19 93 SER A CA 1
ATOM 719 C C . SER A 1 93 ? 10.160 -7.970 4.183 1.00 94.19 93 SER A C 1
ATOM 721 O O . SER A 1 93 ? 9.053 -7.985 4.729 1.00 94.19 93 SER A O 1
ATOM 723 N N . CYS A 1 94 ? 10.359 -7.406 2.988 1.00 94.12 94 CYS A N 1
ATOM 724 C CA . CYS A 1 94 ? 9.291 -6.878 2.115 1.00 94.12 94 CYS A CA 1
ATOM 725 C C . CYS A 1 94 ? 8.438 -7.984 1.444 1.00 94.12 94 CYS A C 1
ATOM 727 O O . CYS A 1 94 ? 8.086 -7.902 0.267 1.00 94.12 94 CYS A O 1
ATOM 729 N N . SER A 1 95 ? 8.112 -9.058 2.169 1.00 95.88 95 SER A N 1
ATOM 730 C CA . SER A 1 95 ? 7.140 -10.055 1.705 1.00 95.88 95 SER A CA 1
ATOM 731 C C . SER A 1 95 ? 5.713 -9.509 1.808 1.00 95.88 95 SER A C 1
ATOM 733 O O . SER A 1 95 ? 5.429 -8.663 2.659 1.00 95.88 95 SER A O 1
ATOM 735 N N . GLY A 1 96 ? 4.797 -10.004 0.970 1.00 97.25 96 GLY A N 1
ATOM 736 C CA . GLY A 1 96 ? 3.409 -9.531 0.980 1.00 97.25 96 GLY A CA 1
ATOM 737 C C . GLY A 1 96 ? 2.709 -9.723 2.329 1.00 97.25 96 GLY A C 1
ATOM 738 O O . GLY A 1 96 ? 1.995 -8.827 2.772 1.00 97.25 96 GLY A O 1
ATOM 739 N N . ASP A 1 97 ? 2.989 -10.831 3.027 1.00 97.62 97 ASP A N 1
ATOM 740 C CA . ASP A 1 97 ? 2.485 -11.111 4.380 1.00 97.62 97 ASP A CA 1
ATOM 741 C C . ASP A 1 97 ? 2.925 -10.039 5.392 1.00 97.62 97 ASP A C 1
ATOM 743 O O . ASP A 1 97 ? 2.095 -9.472 6.110 1.00 97.62 97 ASP A O 1
ATOM 747 N N . ASN A 1 98 ? 4.223 -9.723 5.418 1.00 97.81 98 ASN A N 1
ATOM 748 C CA . ASN A 1 98 ? 4.784 -8.728 6.330 1.00 97.81 98 ASN A CA 1
ATOM 749 C C . ASN A 1 98 ? 4.301 -7.312 6.011 1.00 97.81 98 ASN A C 1
ATOM 751 O O . ASN A 1 98 ? 3.973 -6.559 6.928 1.00 97.81 98 ASN A O 1
ATOM 755 N N . MET A 1 99 ? 4.237 -6.954 4.725 1.00 98.25 99 MET A N 1
ATOM 756 C CA . MET A 1 99 ? 3.743 -5.646 4.295 1.00 98.25 99 MET A CA 1
ATOM 757 C C . MET A 1 99 ? 2.267 -5.473 4.662 1.00 98.25 99 MET A C 1
ATOM 759 O O . MET A 1 99 ? 1.916 -4.493 5.315 1.00 98.25 99 MET A O 1
ATOM 763 N N . ALA A 1 100 ? 1.412 -6.451 4.344 1.00 98.12 100 ALA A N 1
ATOM 764 C CA . ALA A 1 100 ? -0.009 -6.396 4.680 1.00 98.12 100 ALA A CA 1
ATOM 765 C C . ALA A 1 100 ? -0.250 -6.309 6.194 1.00 98.12 100 ALA A C 1
ATOM 767 O O . ALA A 1 100 ? -1.125 -5.567 6.636 1.00 98.12 100 ALA A O 1
ATOM 768 N N . ALA A 1 101 ? 0.520 -7.043 7.004 1.00 98.31 101 ALA A N 1
ATOM 769 C CA . ALA A 1 101 ? 0.426 -6.963 8.460 1.00 98.31 101 ALA A CA 1
ATOM 770 C C . ALA A 1 101 ? 0.835 -5.580 8.994 1.00 98.31 101 ALA A C 1
ATOM 772 O O . ALA A 1 101 ? 0.119 -5.010 9.815 1.00 98.31 101 ALA A O 1
ATOM 773 N N . ALA A 1 102 ? 1.947 -5.023 8.509 1.00 98.25 102 ALA A N 1
ATOM 774 C CA . ALA A 1 102 ? 2.422 -3.708 8.931 1.00 98.25 102 ALA A CA 1
ATOM 775 C C . ALA A 1 102 ? 1.447 -2.585 8.544 1.00 98.25 102 ALA A C 1
ATOM 777 O O . ALA A 1 102 ? 1.135 -1.735 9.377 1.00 98.25 102 ALA A O 1
ATOM 778 N N . ILE A 1 103 ? 0.921 -2.615 7.313 1.00 98.50 103 ILE A N 1
ATOM 779 C CA . ILE A 1 103 ? -0.083 -1.652 6.842 1.00 98.50 103 ILE A CA 1
ATOM 780 C C . ILE A 1 103 ? -1.357 -1.762 7.685 1.00 98.50 103 ILE A C 1
ATOM 782 O O . ILE A 1 103 ? -1.848 -0.752 8.180 1.00 98.50 103 ILE A O 1
ATOM 786 N N . TYR A 1 104 ? -1.870 -2.978 7.900 1.00 98.44 104 TYR A N 1
ATOM 787 C CA . TYR A 1 104 ? -3.071 -3.193 8.708 1.00 98.44 104 TYR A CA 1
ATOM 788 C C . TYR A 1 104 ? -2.916 -2.639 10.130 1.00 98.44 104 TYR A C 1
ATOM 790 O O . TYR A 1 104 ? -3.813 -1.956 10.619 1.00 98.44 104 TYR A O 1
ATOM 798 N N . ASN A 1 105 ? -1.773 -2.884 10.778 1.00 98.25 105 ASN A N 1
ATOM 799 C CA . ASN A 1 105 ? -1.516 -2.385 12.129 1.00 98.25 105 ASN A CA 1
ATOM 800 C C . ASN A 1 105 ? -1.506 -0.850 12.173 1.00 98.25 105 ASN A C 1
ATOM 802 O O . ASN A 1 105 ? -2.191 -0.273 13.013 1.00 98.25 105 ASN A O 1
ATOM 806 N N . LEU A 1 106 ? -0.831 -0.187 11.226 1.00 98.06 106 LEU A N 1
ATOM 807 C CA . LEU A 1 106 ? -0.844 1.278 11.134 1.00 98.06 106 LEU A CA 1
ATOM 808 C C . LEU A 1 106 ? -2.255 1.831 10.905 1.00 98.06 106 LEU A C 1
ATOM 810 O O . LEU A 1 106 ? -2.646 2.819 11.527 1.00 98.06 106 LEU A O 1
ATOM 814 N N . LEU A 1 107 ? -3.047 1.195 10.038 1.00 97.06 107 LEU A N 1
ATOM 815 C CA . LEU A 1 107 ? -4.435 1.596 9.798 1.00 97.06 107 LEU A CA 1
ATOM 816 C C . LEU A 1 107 ? -5.316 1.392 11.040 1.00 97.06 107 LEU A C 1
ATOM 818 O O . LEU A 1 107 ? -6.198 2.207 11.305 1.00 97.06 107 LEU A O 1
ATOM 822 N N . ALA A 1 108 ? -5.080 0.335 11.819 1.00 96.62 108 ALA A N 1
ATOM 823 C CA . ALA A 1 108 ? -5.797 0.073 13.064 1.00 96.62 108 ALA A CA 1
ATOM 824 C C . ALA A 1 108 ? -5.448 1.102 14.149 1.00 96.62 108 ALA A C 1
ATOM 826 O O . ALA A 1 108 ? -6.346 1.683 14.760 1.00 96.62 108 ALA A O 1
ATOM 827 N N . GLU A 1 109 ? -4.156 1.381 14.343 1.00 96.50 109 GLU A N 1
ATOM 828 C CA . GLU A 1 109 ? -3.651 2.383 15.292 1.00 96.50 109 GLU A CA 1
ATOM 829 C C . GLU A 1 109 ? -4.204 3.781 14.990 1.00 96.50 109 GLU A C 1
ATOM 831 O O . GLU A 1 109 ? -4.592 4.521 15.896 1.00 96.50 109 GLU A O 1
ATOM 836 N N . THR A 1 110 ? -4.318 4.111 13.704 1.00 94.19 110 THR A N 1
ATOM 837 C CA . THR A 1 110 ? -4.836 5.400 13.223 1.00 94.19 110 THR A CA 1
ATOM 838 C C . THR A 1 110 ? -6.358 5.431 13.058 1.00 94.19 110 THR A C 1
ATOM 840 O O . THR A 1 110 ? -6.917 6.490 12.778 1.00 94.19 110 THR A O 1
ATOM 843 N N . LYS A 1 111 ? -7.054 4.306 13.297 1.00 94.44 111 LYS A N 1
ATOM 844 C CA . LYS A 1 111 ? -8.517 4.149 13.162 1.00 94.44 111 LYS A CA 1
ATOM 845 C C . LYS A 1 111 ? -9.037 4.472 11.753 1.00 94.44 111 LYS A C 1
ATOM 847 O O . LYS A 1 111 ? -10.099 5.069 11.604 1.00 94.44 111 LYS A O 1
ATOM 852 N N . LEU A 1 112 ? -8.285 4.065 10.730 1.00 94.06 112 LEU A N 1
ATOM 853 C CA . LEU A 1 112 ? -8.580 4.298 9.309 1.00 94.06 112 LEU A CA 1
ATOM 854 C C . LEU A 1 112 ? -9.043 3.039 8.560 1.00 94.06 112 LEU A C 1
ATOM 856 O O . LEU A 1 112 ? -9.259 3.098 7.349 1.00 94.06 112 LEU A O 1
ATOM 860 N N . LEU A 1 113 ? -9.206 1.903 9.252 1.00 94.69 113 LEU A N 1
ATOM 861 C CA . LEU A 1 113 ? -9.588 0.624 8.635 1.00 94.69 113 LEU A CA 1
ATOM 862 C C . LEU A 1 113 ? -10.849 0.753 7.771 1.00 94.69 113 LEU A C 1
ATOM 864 O O . LEU A 1 113 ? -10.844 0.303 6.628 1.00 94.69 113 LEU A O 1
ATOM 868 N N . ASP A 1 114 ? -11.888 1.427 8.265 1.00 92.31 114 ASP A N 1
ATOM 869 C CA . ASP A 1 114 ? -13.167 1.576 7.557 1.00 92.31 114 ASP A CA 1
ATOM 870 C C . ASP A 1 114 ? -13.104 2.591 6.406 1.00 92.31 114 ASP A C 1
ATOM 872 O O . ASP A 1 114 ? -13.842 2.469 5.433 1.00 92.31 114 ASP A O 1
ATOM 876 N N . THR A 1 115 ? -12.162 3.532 6.458 1.00 92.50 115 THR A N 1
ATOM 877 C CA . THR A 1 115 ? -12.018 4.632 5.494 1.00 92.50 115 THR A CA 1
ATOM 878 C C . THR A 1 115 ? -11.319 4.214 4.197 1.00 92.50 115 THR A C 1
ATOM 880 O O . THR A 1 115 ? -11.631 4.735 3.125 1.00 92.50 115 THR A O 1
ATOM 883 N N . VAL A 1 116 ? -10.367 3.277 4.277 1.00 95.56 116 VAL A N 1
ATOM 884 C CA . VAL A 1 116 ? -9.577 2.841 3.113 1.00 95.56 116 VAL A CA 1
ATOM 885 C C . VAL A 1 116 ? -10.459 2.134 2.089 1.00 95.56 116 VAL A C 1
ATOM 887 O O . VAL A 1 116 ? -11.148 1.174 2.417 1.00 95.56 116 VAL A O 1
ATOM 890 N N . GLN A 1 117 ? -10.408 2.573 0.839 1.00 96.19 117 GLN A N 1
ATOM 891 C CA . GLN A 1 117 ? -11.169 1.983 -0.270 1.00 96.19 117 GLN A CA 1
ATOM 892 C C . GLN A 1 117 ? -10.292 1.641 -1.472 1.00 96.19 117 GLN A C 1
ATOM 894 O O . GLN A 1 117 ? -10.706 0.872 -2.336 1.00 96.19 117 GLN A O 1
ATOM 899 N N . ALA A 1 118 ? -9.075 2.183 -1.525 1.00 96.88 118 ALA A N 1
ATOM 900 C CA . ALA A 1 118 ? -8.141 1.918 -2.602 1.00 96.88 118 ALA A CA 1
ATOM 901 C C . ALA A 1 118 ? -6.726 1.644 -2.089 1.00 96.88 118 ALA A C 1
ATOM 903 O O . ALA A 1 118 ? -6.311 2.131 -1.034 1.00 96.88 118 ALA A O 1
ATOM 904 N N . LEU A 1 119 ? -5.993 0.864 -2.873 1.00 97.50 119 LEU A N 1
ATOM 905 C CA . LEU A 1 119 ? -4.625 0.438 -2.626 1.00 97.50 119 LEU A CA 1
ATOM 906 C C . LEU A 1 119 ? -3.732 0.918 -3.769 1.00 97.50 119 LEU A C 1
ATOM 908 O O . LEU A 1 119 ? -4.056 0.677 -4.929 1.00 97.50 119 LEU A O 1
ATOM 912 N N . TRP A 1 120 ? -2.601 1.542 -3.457 1.00 96.75 120 TRP A N 1
ATOM 913 C CA . TRP A 1 120 ? -1.638 2.022 -4.443 1.00 96.75 120 TRP A CA 1
ATOM 914 C C . TRP A 1 120 ? -0.232 1.505 -4.140 1.00 96.75 120 TRP A C 1
ATOM 916 O O . TRP A 1 120 ? 0.384 1.870 -3.139 1.00 96.75 120 TRP A O 1
ATOM 926 N N . CYS A 1 121 ? 0.300 0.685 -5.038 1.00 95.00 121 CYS A N 1
ATOM 927 C CA . CYS A 1 121 ? 1.630 0.094 -4.916 1.00 95.00 121 CYS A CA 1
ATOM 928 C C . CYS A 1 121 ? 2.211 -0.225 -6.298 1.00 95.00 121 CYS A C 1
ATOM 930 O O . CYS A 1 121 ? 1.501 -0.230 -7.309 1.00 95.00 121 CYS A O 1
ATOM 932 N N . ASP A 1 122 ? 3.506 -0.511 -6.363 1.00 91.19 122 ASP A N 1
ATOM 933 C CA . ASP A 1 122 ? 4.152 -1.080 -7.544 1.00 91.19 122 ASP A CA 1
ATOM 934 C C . ASP A 1 122 ? 3.623 -2.490 -7.882 1.00 91.19 122 ASP A C 1
ATOM 936 O O . ASP A 1 122 ? 3.000 -3.181 -7.071 1.00 91.19 122 ASP A O 1
ATOM 940 N N . THR A 1 123 ? 3.860 -2.925 -9.122 1.00 89.69 123 THR A N 1
ATOM 941 C CA . THR A 1 123 ? 3.318 -4.170 -9.691 1.00 89.69 123 THR A CA 1
ATOM 942 C C . THR A 1 123 ? 4.219 -5.386 -9.468 1.00 89.69 123 THR A C 1
ATOM 944 O O . THR A 1 123 ? 4.274 -6.288 -10.305 1.00 89.69 123 THR A O 1
ATOM 947 N N . THR A 1 124 ? 4.956 -5.439 -8.360 1.00 91.75 124 THR A N 1
ATOM 948 C CA . THR A 1 124 ? 5.748 -6.626 -8.013 1.00 91.75 124 THR A CA 1
ATOM 949 C C . THR A 1 124 ? 4.864 -7.765 -7.501 1.00 91.75 124 THR A C 1
ATOM 951 O O . THR A 1 124 ? 3.742 -7.566 -7.023 1.00 91.75 124 THR A O 1
ATOM 954 N N . VAL A 1 125 ? 5.376 -8.999 -7.582 1.00 93.38 125 VAL A N 1
ATOM 955 C CA . VAL A 1 125 ? 4.673 -10.211 -7.118 1.00 93.38 125 VAL A CA 1
ATOM 956 C C . VAL A 1 125 ? 4.395 -10.167 -5.612 1.00 93.38 125 VAL A C 1
ATOM 958 O O . VAL A 1 125 ? 3.351 -10.640 -5.168 1.00 93.38 125 VAL A O 1
ATOM 961 N N . SER A 1 126 ? 5.294 -9.581 -4.820 1.00 95.25 126 SER A N 1
ATOM 962 C CA . SER A 1 126 ? 5.106 -9.398 -3.375 1.00 95.25 126 SER A CA 1
ATOM 963 C C . SER A 1 126 ? 3.920 -8.488 -3.050 1.00 95.25 126 SER A C 1
ATOM 965 O O . SER A 1 126 ? 3.268 -8.694 -2.030 1.00 95.25 126 SER A O 1
ATOM 967 N N . ASN A 1 127 ? 3.596 -7.533 -3.922 1.00 95.88 127 ASN A N 1
ATOM 968 C CA . ASN A 1 127 ? 2.464 -6.628 -3.744 1.00 95.88 127 ASN A CA 1
ATOM 969 C C . ASN A 1 127 ? 1.171 -7.168 -4.359 1.00 95.88 127 ASN A C 1
ATOM 971 O O . ASN A 1 127 ? 0.146 -7.246 -3.684 1.00 95.88 127 ASN A O 1
ATOM 975 N N . THR A 1 128 ? 1.228 -7.615 -5.612 1.00 95.06 128 THR A N 1
ATOM 976 C CA . THR A 1 128 ? 0.039 -7.928 -6.430 1.00 95.06 128 THR A CA 1
ATOM 977 C C . THR A 1 128 ? -0.187 -9.425 -6.666 1.00 95.06 128 THR A C 1
ATOM 979 O O . THR A 1 128 ? -1.130 -9.819 -7.351 1.00 95.06 128 THR A O 1
ATOM 982 N N . GLY A 1 129 ? 0.654 -10.293 -6.097 1.00 95.62 129 GLY A N 1
ATOM 983 C CA . GLY A 1 129 ? 0.540 -11.740 -6.253 1.00 95.62 129 GLY A CA 1
ATOM 984 C C . GLY A 1 129 ? -0.823 -12.286 -5.810 1.00 95.62 129 GLY A C 1
ATOM 985 O O . GLY A 1 129 ? -1.309 -11.995 -4.721 1.00 95.62 129 GLY A O 1
ATOM 986 N N . ARG A 1 130 ? -1.416 -13.165 -6.626 1.00 94.69 130 ARG A N 1
ATOM 987 C CA . ARG A 1 130 ? -2.788 -13.684 -6.441 1.00 94.69 130 ARG A CA 1
ATOM 988 C C . ARG A 1 130 ? -3.062 -14.332 -5.075 1.00 94.69 130 ARG A C 1
ATOM 990 O O . ARG A 1 130 ? -4.199 -14.331 -4.616 1.00 94.69 130 ARG A O 1
ATOM 997 N N . ILE A 1 131 ? -2.055 -14.953 -4.457 1.00 93.62 131 ILE A N 1
ATOM 998 C CA . ILE A 1 131 ? -2.224 -15.724 -3.210 1.00 93.62 131 ILE A CA 1
ATOM 999 C C . ILE A 1 131 ? -1.619 -14.992 -2.010 1.00 93.62 131 ILE A C 1
ATOM 1001 O O . ILE A 1 131 ? -2.290 -14.869 -0.985 1.00 93.62 131 ILE A O 1
ATOM 1005 N N . LYS A 1 132 ? -0.367 -14.535 -2.153 1.00 96.44 132 LYS A N 1
ATOM 1006 C CA . LYS A 1 132 ? 0.453 -13.926 -1.092 1.00 96.44 132 LYS A CA 1
ATOM 1007 C C . LYS A 1 132 ? 0.846 -12.468 -1.367 1.00 96.44 132 LYS A C 1
ATOM 1009 O O . LYS A 1 132 ? 1.788 -11.968 -0.763 1.00 96.44 132 LYS A O 1
ATOM 1014 N N . GLY A 1 133 ? 0.182 -11.806 -2.310 1.00 97.31 133 GLY A N 1
ATOM 1015 C CA . GLY A 1 133 ? 0.384 -10.383 -2.552 1.00 97.31 133 GLY A CA 1
ATOM 1016 C C . GLY A 1 133 ? -0.154 -9.558 -1.388 1.00 97.31 133 GLY A C 1
ATOM 1017 O O . GLY A 1 133 ? -1.221 -9.872 -0.855 1.00 97.31 133 GLY A O 1
ATOM 1018 N N . ALA A 1 134 ? 0.565 -8.502 -1.010 1.00 97.88 134 ALA A N 1
ATOM 1019 C CA . ALA A 1 134 ? 0.142 -7.580 0.038 1.00 97.88 134 ALA A CA 1
ATOM 1020 C C . ALA A 1 134 ? -1.287 -7.059 -0.179 1.00 97.88 134 ALA A C 1
ATOM 1022 O O . ALA A 1 134 ? -2.059 -7.043 0.775 1.00 97.88 134 ALA A O 1
ATOM 1023 N N . CYS A 1 135 ? -1.669 -6.714 -1.416 1.00 97.62 135 CYS A N 1
ATOM 1024 C CA . CYS A 1 135 ? -3.015 -6.224 -1.727 1.00 97.62 135 CYS A CA 1
ATOM 1025 C C . CYS A 1 135 ? -4.097 -7.246 -1.358 1.00 97.62 135 CYS A C 1
ATOM 1027 O O . CYS A 1 135 ? -5.007 -6.939 -0.593 1.00 97.62 135 CYS A O 1
ATOM 1029 N N . VAL A 1 136 ? -3.938 -8.487 -1.830 1.00 97.25 136 VAL A N 1
ATOM 1030 C CA . VAL A 1 136 ? -4.893 -9.583 -1.595 1.00 97.25 136 VAL A CA 1
ATOM 1031 C C . VAL A 1 136 ? -5.000 -9.909 -0.106 1.00 97.25 136 VAL A C 1
ATOM 1033 O O . VAL A 1 136 ? -6.079 -10.184 0.417 1.00 97.25 136 VAL A O 1
ATOM 1036 N N . LEU A 1 137 ? -3.869 -9.907 0.597 1.00 98.19 137 LEU A N 1
ATOM 1037 C CA . LEU A 1 137 ? -3.832 -10.204 2.024 1.00 98.19 137 LEU A CA 1
ATOM 1038 C C . LEU A 1 137 ? -4.440 -9.074 2.858 1.00 98.19 137 LEU A C 1
ATOM 1040 O O . LEU A 1 137 ? -5.118 -9.351 3.846 1.00 98.19 137 LEU A O 1
ATOM 1044 N N . LEU A 1 138 ? -4.221 -7.819 2.467 1.00 97.81 138 LEU A N 1
ATOM 1045 C CA . LEU A 1 138 ? -4.784 -6.653 3.138 1.00 97.81 138 LEU A CA 1
ATOM 1046 C C . LEU A 1 138 ? -6.302 -6.566 2.939 1.00 97.81 138 LEU A C 1
ATOM 1048 O O . LEU A 1 138 ? -7.019 -6.347 3.910 1.00 97.81 138 LEU A O 1
ATOM 1052 N N . GLU A 1 139 ? -6.794 -6.830 1.728 1.00 97.25 139 GLU A N 1
ATOM 1053 C CA . GLU A 1 139 ? -8.228 -6.927 1.419 1.00 97.25 139 GLU A CA 1
ATOM 1054 C C . GLU A 1 139 ? -8.922 -7.974 2.304 1.00 97.25 139 GLU A C 1
ATOM 1056 O O . GLU A 1 139 ? -9.900 -7.678 2.991 1.00 97.25 139 GLU A O 1
ATOM 1061 N N . ARG A 1 140 ? -8.336 -9.177 2.411 1.00 97.38 140 ARG A N 1
ATOM 1062 C CA . ARG A 1 140 ? -8.830 -10.237 3.309 1.00 97.38 140 ARG A CA 1
ATOM 1063 C C . ARG A 1 140 ? -8.820 -9.828 4.780 1.00 97.38 140 ARG A C 1
ATOM 1065 O O . ARG A 1 140 ? -9.738 -10.188 5.508 1.00 97.38 140 ARG A O 1
ATOM 1072 N N . LYS A 1 141 ? -7.782 -9.115 5.231 1.00 96.94 141 LYS A N 1
ATOM 1073 C CA . LYS A 1 141 ? -7.681 -8.622 6.616 1.00 96.94 141 LYS A CA 1
ATOM 1074 C C . LYS A 1 141 ? -8.733 -7.561 6.928 1.00 96.94 141 LYS A C 1
ATOM 1076 O O . LYS A 1 141 ? -9.239 -7.537 8.043 1.00 96.94 141 LYS A O 1
ATOM 1081 N N . LEU A 1 142 ? -9.035 -6.697 5.963 1.00 96.00 142 LEU A N 1
ATOM 1082 C CA . LEU A 1 142 ? -10.047 -5.650 6.093 1.00 96.00 142 LEU A CA 1
ATOM 1083 C C . LEU A 1 142 ? -11.472 -6.181 5.895 1.00 96.00 142 LEU A C 1
ATOM 1085 O O . LEU A 1 142 ? -12.418 -5.528 6.323 1.00 96.00 142 LEU A O 1
ATOM 1089 N N . GLY A 1 143 ? -11.632 -7.354 5.276 1.00 96.75 143 GLY A N 1
ATOM 1090 C CA . GLY A 1 143 ? -12.934 -7.988 5.072 1.00 96.75 143 GLY A CA 1
ATOM 1091 C C . GLY A 1 143 ? -13.840 -7.218 4.109 1.00 96.75 143 GLY A C 1
ATOM 1092 O O . GLY A 1 143 ? -15.059 -7.292 4.237 1.00 96.75 143 GLY A O 1
ATOM 1093 N N . LYS A 1 144 ? -13.255 -6.462 3.174 1.00 94.81 144 LYS A N 1
ATOM 1094 C CA . LYS A 1 144 ? -13.974 -5.660 2.177 1.00 94.81 144 LYS A CA 1
ATOM 1095 C C . LYS A 1 144 ? -13.212 -5.612 0.864 1.00 94.81 144 LYS A C 1
ATOM 1097 O O . LYS A 1 144 ? -11.986 -5.660 0.881 1.00 94.81 144 LYS A O 1
ATOM 1102 N N . ASP A 1 145 ? -13.945 -5.445 -0.229 1.00 95.19 145 ASP A N 1
ATOM 1103 C CA . ASP A 1 145 ? -13.372 -5.267 -1.560 1.00 95.19 145 ASP A CA 1
ATOM 1104 C C . ASP A 1 145 ? -12.693 -3.895 -1.668 1.00 95.19 145 ASP A C 1
ATOM 1106 O O . ASP A 1 145 ? -13.213 -2.885 -1.185 1.00 95.19 145 ASP A O 1
ATOM 1110 N N . LEU A 1 146 ? -11.520 -3.856 -2.302 1.00 96.19 146 LEU A N 1
ATOM 1111 C CA . LEU A 1 146 ? -10.718 -2.644 -2.458 1.00 96.19 146 LEU A CA 1
ATOM 1112 C C . LEU A 1 146 ? -10.352 -2.424 -3.922 1.00 96.19 146 LEU A C 1
ATOM 1114 O O . LEU A 1 146 ? -10.126 -3.360 -4.684 1.00 96.19 146 LEU A O 1
ATOM 1118 N N . ILE A 1 147 ? -10.236 -1.160 -4.314 1.00 96.44 147 ILE A N 1
ATOM 1119 C CA . ILE A 1 147 ? -9.817 -0.776 -5.661 1.00 96.44 147 ILE A CA 1
ATOM 1120 C C . ILE A 1 147 ? -8.291 -0.828 -5.744 1.00 96.44 147 ILE A C 1
ATOM 1122 O O . ILE A 1 147 ? -7.598 -0.189 -4.955 1.00 96.44 147 ILE A O 1
ATOM 1126 N N . TYR A 1 148 ? -7.746 -1.563 -6.712 1.00 95.25 148 TYR A N 1
ATOM 1127 C CA . TYR A 1 148 ? -6.296 -1.650 -6.900 1.00 95.25 148 TYR A CA 1
ATOM 1128 C C . TYR A 1 148 ? -5.865 -0.610 -7.929 1.00 95.25 148 TYR A C 1
ATOM 1130 O O . TYR A 1 148 ? -6.317 -0.620 -9.073 1.00 95.25 148 TYR A O 1
ATOM 1138 N N . LEU A 1 149 ? -4.971 0.280 -7.518 1.00 94.50 149 LEU A N 1
ATOM 1139 C CA . LEU A 1 149 ? -4.411 1.349 -8.328 1.00 94.50 149 LEU A CA 1
ATOM 1140 C C . LEU A 1 149 ? -2.916 1.068 -8.541 1.00 94.50 149 LEU A C 1
ATOM 1142 O O . LEU A 1 149 ? -2.074 1.584 -7.805 1.00 94.50 149 LEU A O 1
ATOM 1146 N N . PRO A 1 150 ? -2.561 0.203 -9.509 1.00 90.81 150 PRO A N 1
ATOM 1147 C CA . PRO A 1 150 ? -1.170 -0.139 -9.757 1.00 90.81 150 PRO A CA 1
ATOM 1148 C C . PRO A 1 150 ? -0.372 1.094 -10.185 1.00 90.81 150 PRO A C 1
ATOM 1150 O O . PRO A 1 150 ? -0.829 1.928 -10.974 1.00 90.81 150 PRO A O 1
ATOM 1153 N N . CYS A 1 151 ? 0.853 1.184 -9.681 1.00 90.88 151 CYS A N 1
ATOM 1154 C CA . CYS A 1 151 ? 1.766 2.268 -9.986 1.00 90.88 151 CYS A CA 1
ATOM 1155 C C . CYS A 1 151 ? 2.073 2.348 -11.490 1.00 90.88 151 CYS A C 1
ATOM 1157 O O . CYS A 1 151 ? 2.344 1.337 -12.137 1.00 90.88 151 CYS A O 1
ATOM 1159 N N . ARG A 1 152 ? 2.100 3.568 -12.041 1.00 89.44 152 ARG A N 1
ATOM 1160 C CA . ARG A 1 152 ? 2.422 3.808 -13.460 1.00 89.44 152 ARG A CA 1
ATOM 1161 C C . ARG A 1 152 ? 3.907 4.043 -13.735 1.00 89.44 152 ARG A C 1
ATOM 1163 O O . ARG A 1 152 ? 4.286 4.061 -14.901 1.00 89.44 152 ARG A O 1
ATOM 1170 N N . HIS A 1 153 ? 4.748 4.184 -12.705 1.00 87.81 153 HIS A N 1
ATOM 1171 C CA . HIS A 1 153 ? 6.192 4.389 -12.892 1.00 87.81 153 HIS A CA 1
ATOM 1172 C C . HIS A 1 153 ? 6.843 3.314 -13.784 1.00 87.81 153 HIS A C 1
ATOM 1174 O O . HIS A 1 153 ? 7.537 3.709 -14.719 1.00 87.81 153 HIS A O 1
ATOM 1180 N N . PRO A 1 154 ? 6.554 2.001 -13.624 1.00 84.62 154 PRO A N 1
ATOM 1181 C CA . PRO A 1 154 ? 7.122 0.979 -14.508 1.00 84.62 154 PRO A CA 1
ATOM 1182 C C . PRO A 1 154 ? 6.699 1.134 -15.977 1.00 84.62 154 PRO A C 1
ATOM 1184 O O . PRO A 1 154 ? 7.466 0.833 -16.887 1.00 84.62 154 PRO A O 1
ATOM 1187 N N . ILE A 1 155 ? 5.479 1.625 -16.227 1.00 89.19 155 ILE A N 1
ATOM 1188 C CA . ILE A 1 155 ? 4.976 1.870 -17.587 1.00 89.19 155 ILE A CA 1
ATOM 1189 C C . ILE A 1 155 ? 5.750 3.025 -18.221 1.00 89.19 155 ILE A C 1
ATOM 1191 O O . ILE A 1 155 ? 6.180 2.926 -19.367 1.00 89.19 155 ILE A O 1
ATOM 1195 N N . TYR A 1 156 ? 5.941 4.116 -17.479 1.00 90.75 156 TYR A N 1
ATOM 1196 C CA . TYR A 1 156 ? 6.680 5.271 -17.981 1.00 90.75 156 TYR A CA 1
ATOM 1197 C C . TYR A 1 156 ? 8.157 4.962 -18.210 1.00 90.75 156 TYR A C 1
ATOM 1199 O O . TYR A 1 156 ? 8.706 5.401 -19.216 1.00 90.75 156 TYR A O 1
ATOM 1207 N N . GLU A 1 157 ? 8.775 4.160 -17.344 1.00 91.25 157 GLU A N 1
ATOM 1208 C CA . GL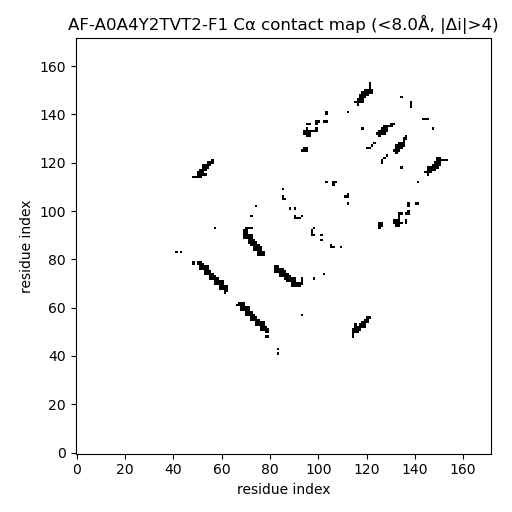U A 1 157 ? 10.141 3.674 -17.546 1.00 91.25 157 GLU A CA 1
ATOM 1209 C 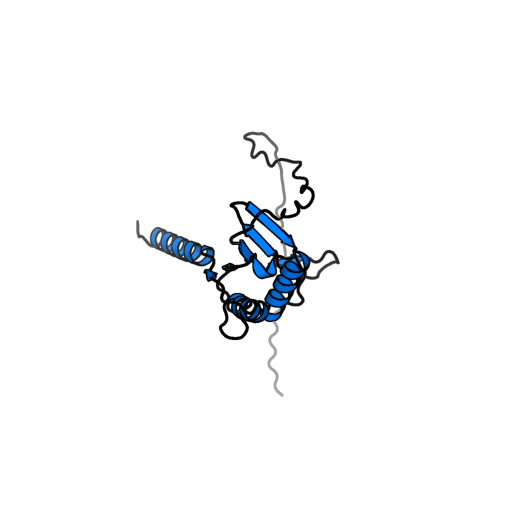C . GLU A 1 157 ? 10.263 2.876 -18.852 1.00 91.25 157 GLU A C 1
ATOM 1211 O O . GLU A 1 157 ? 11.166 3.132 -19.649 1.00 91.25 157 GLU A O 1
ATOM 1216 N N . LEU A 1 158 ? 9.314 1.970 -19.119 1.00 91.94 158 LEU A N 1
ATOM 1217 C CA . LEU A 1 158 ? 9.297 1.183 -20.351 1.00 91.94 158 LEU A CA 1
ATOM 1218 C C . LEU A 1 158 ? 9.135 2.064 -21.597 1.00 91.94 158 LEU A C 1
ATOM 1220 O O . LEU A 1 158 ? 9.897 1.923 -22.549 1.00 91.94 158 LEU A O 1
ATOM 1224 N N . VAL A 1 159 ? 8.169 2.989 -21.583 1.00 93.94 159 VAL A N 1
ATOM 1225 C CA . VAL A 1 159 ? 7.927 3.909 -22.707 1.00 93.94 159 VAL A CA 1
ATOM 1226 C C . VAL A 1 159 ? 9.157 4.775 -22.976 1.00 93.94 159 V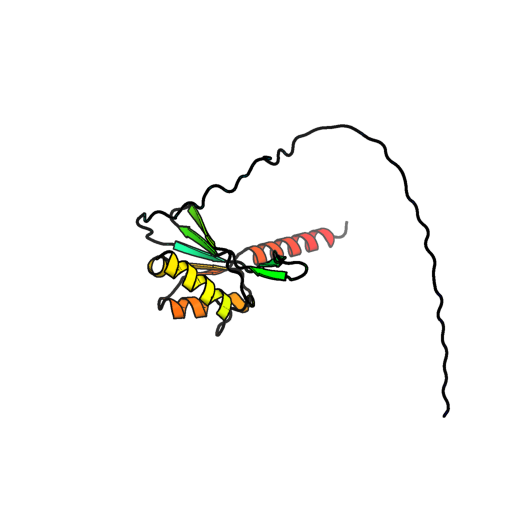AL A C 1
ATOM 1228 O O . VAL A 1 159 ? 9.559 4.926 -24.129 1.00 93.94 159 VAL A O 1
ATOM 1231 N N . LEU A 1 160 ? 9.781 5.311 -21.923 1.00 94.88 160 LEU A N 1
ATOM 1232 C CA . LEU A 1 160 ? 10.977 6.139 -22.044 1.00 94.88 160 LEU A CA 1
ATOM 1233 C C . LEU A 1 160 ? 12.158 5.344 -22.609 1.00 94.88 160 LEU A C 1
ATOM 1235 O O . LEU A 1 160 ? 12.834 5.824 -23.517 1.00 94.88 160 LEU A O 1
ATOM 1239 N N . LYS A 1 161 ? 12.374 4.117 -22.119 1.00 94.81 161 LYS A N 1
ATOM 1240 C CA . LYS A 1 161 ? 13.412 3.217 -22.629 1.00 94.81 161 LYS A CA 1
ATOM 1241 C C . LYS A 1 161 ? 13.222 2.942 -24.121 1.00 94.81 161 LYS A C 1
ATOM 1243 O O . LYS A 1 161 ? 14.162 3.113 -24.890 1.00 94.81 161 LYS A O 1
ATOM 1248 N N . SER A 1 162 ? 12.009 2.579 -24.536 1.00 92.94 162 SER A N 1
ATOM 1249 C CA . SER A 1 162 ? 11.711 2.310 -25.946 1.00 92.94 162 SER A CA 1
ATOM 1250 C C . SER A 1 162 ? 11.907 3.541 -26.832 1.00 92.94 162 SER A C 1
ATOM 1252 O O . SER A 1 162 ? 12.463 3.425 -27.922 1.00 92.94 162 SER A O 1
ATOM 1254 N N . ALA A 1 163 ? 11.492 4.725 -26.371 1.00 94.69 163 ALA A N 1
ATOM 1255 C CA . ALA A 1 163 ? 11.710 5.969 -27.106 1.00 94.69 163 ALA A CA 1
ATOM 1256 C C . ALA A 1 163 ? 13.207 6.284 -27.265 1.00 94.69 163 ALA A C 1
ATOM 1258 O O . ALA A 1 163 ? 13.648 6.651 -28.351 1.00 94.69 163 ALA A O 1
ATOM 1259 N N . PHE A 1 164 ? 13.998 6.095 -26.205 1.00 94.25 164 PHE A N 1
ATOM 1260 C CA . PHE A 1 164 ? 15.444 6.297 -26.246 1.00 94.25 164 PHE A CA 1
ATOM 1261 C C . PHE A 1 164 ? 16.131 5.335 -27.224 1.00 94.25 164 PHE A C 1
ATOM 1263 O O . PHE A 1 164 ? 16.896 5.775 -28.081 1.00 94.25 164 PHE A O 1
ATOM 1270 N N . GLU A 1 165 ? 15.817 4.039 -27.143 1.00 94.25 165 GLU A N 1
ATOM 1271 C CA . GLU A 1 165 ? 16.365 3.000 -28.025 1.00 94.25 165 GLU A CA 1
ATOM 1272 C C . GLU A 1 165 ? 16.033 3.259 -29.504 1.00 94.25 165 GLU A C 1
ATOM 1274 O O . GLU A 1 165 ? 16.891 3.093 -30.373 1.00 94.25 165 GLU A O 1
ATOM 1279 N N . ALA A 1 166 ? 14.820 3.731 -29.802 1.00 91.81 166 ALA A N 1
ATOM 1280 C CA . ALA A 1 166 ? 14.428 4.106 -31.159 1.00 91.81 166 ALA A CA 1
ATOM 1281 C C . ALA A 1 166 ? 15.233 5.303 -31.693 1.00 91.81 166 ALA A C 1
ATOM 1283 O O . ALA A 1 166 ? 15.640 5.303 -32.852 1.00 91.81 166 ALA A O 1
ATOM 1284 N N . CYS A 1 167 ? 15.510 6.308 -30.857 1.00 88.81 167 CYS A N 1
ATOM 1285 C CA . CYS A 1 167 ? 16.276 7.486 -31.267 1.00 88.81 167 CYS A CA 1
ATOM 1286 C C . CYS A 1 167 ? 17.756 7.177 -31.541 1.00 88.81 167 CYS A C 1
ATOM 1288 O O . CYS A 1 167 ? 18.329 7.755 -32.459 1.00 88.81 167 CYS A O 1
ATOM 1290 N N . ILE A 1 168 ? 18.380 6.273 -30.775 1.00 89.69 168 ILE A N 1
ATOM 1291 C CA . ILE A 1 168 ? 19.808 5.934 -30.941 1.00 89.69 168 ILE A CA 1
ATOM 1292 C C . ILE A 1 168 ? 20.076 4.916 -32.060 1.00 89.69 168 ILE A C 1
ATOM 1294 O O . ILE A 1 168 ? 21.214 4.783 -32.498 1.00 89.69 168 ILE A O 1
ATOM 1298 N N . THR A 1 169 ? 19.057 4.173 -32.504 1.00 81.81 169 THR A N 1
ATOM 1299 C CA . THR A 1 169 ? 19.186 3.152 -33.562 1.00 81.81 169 THR A CA 1
ATOM 1300 C C . THR A 1 169 ? 18.850 3.675 -34.957 1.00 81.81 169 THR A C 1
ATOM 1302 O O . THR A 1 169 ? 18.994 2.938 -35.932 1.00 81.81 169 THR A O 1
ATOM 1305 N N . MET A 1 170 ? 18.441 4.940 -35.079 1.00 64.81 170 MET A N 1
ATOM 1306 C CA . MET A 1 170 ? 18.222 5.582 -36.374 1.00 64.81 170 MET A CA 1
ATOM 1307 C C . MET A 1 170 ? 19.582 5.898 -37.022 1.00 64.81 170 MET A C 1
ATOM 1309 O O . MET A 1 170 ? 20.337 6.694 -36.460 1.00 64.81 170 MET A O 1
ATOM 1313 N N . PRO A 1 171 ? 19.932 5.286 -38.173 1.00 62.72 171 PRO A N 1
ATOM 1314 C CA . PRO A 1 171 ? 21.150 5.644 -38.887 1.00 62.72 171 PRO A CA 1
ATOM 1315 C C . PRO A 1 171 ? 21.050 7.088 -39.392 1.00 62.72 171 PRO A C 1
ATOM 1317 O O . PRO A 1 171 ? 20.000 7.505 -39.884 1.00 62.72 171 PRO A O 1
ATOM 1320 N N . SER A 1 172 ? 22.150 7.826 -39.231 1.00 65.94 172 SER A N 1
ATOM 1321 C CA . SER A 1 172 ? 22.337 9.215 -39.674 1.00 65.94 172 SER A CA 1
ATOM 1322 C C . SER A 1 172 ? 22.235 9.381 -41.184 1.00 65.94 172 SER A C 1
ATOM 1324 O O . SER A 1 172 ? 22.866 8.544 -41.875 1.00 65.94 172 SER A O 1
#

Mean predicted aligned error: 14.48 Å

Organism: Araneus ventricosus (NCBI:txid182803)

Secondary structure (DSSP, 8-state):
---------------------------------TT----------------EEEEE--EEEE-SSTT-EEEE--EEEEETTEEEEEE--EES---HHHHHHHHHHHHHHTT-TTTEEEEEE---HHHH-TTT-HHHHHHHHHTS--EEEE-SHHHHHHHHHHHHHHHHSS--

Nearest PDB structures (foldseek):
  4d1q-assembly1_H-2  TM=6.729E-01  e=3.226E-03  Musca domestica
  6rcn-assembly1_B  TM=4.330E-01  e=1.531E-01  Homo sapiens
  5wp0-assembly1_B  TM=3.609E-01  e=1.316E+00  Aliivibrio fischeri ES114

Foldseek 3Di:
DDDDDDDDDDDDDDDDDDDDDDDDDDDDDPPPPPDPDPPPQPQPDPDVQQAKEKEWEWDFDDDPDPDDTWIWIFIWIDTPNDIGTLDTDTFPDLALVRLLVVNVVSCVVSVCLVRYAEYEYEPDCRQPPPPGHVVNSNCVVSVHHHHYDHDCVVVVVVVVVVVVVVVVPDDD

Solvent-accessible surface area (backbone atoms only — not comparable to full-atom values): 10849 Å² total; per-residue (Å²): 137,82,83,82,87,80,87,79,87,86,80,88,84,88,83,88,84,84,85,85,89,81,91,89,82,89,88,83,84,81,77,71,73,92,73,82,66,84,68,77,84,72,74,84,73,88,60,92,61,87,52,25,33,41,34,45,58,78,41,81,38,77,44,96,58,88,95,42,74,36,30,31,37,46,33,32,41,39,42,94,95,42,77,39,79,77,48,62,54,77,41,99,44,75,42,11,66,52,47,22,51,53,52,51,50,54,29,55,77,69,70,39,63,86,36,50,43,32,41,32,32,57,83,45,60,40,34,63,24,91,80,59,1,17,55,55,48,35,31,63,73,68,71,49,88,63,47,80,46,68,50,58,64,68,57,52,52,51,54,51,50,53,55,51,53,56,64,74,69,56,84,129

pLDDT: mean 77.87, std 24.82, range [27.27, 98.5]

Radius of gyration: 25.43 Å; Cα contacts (8 Å, |Δi|>4): 215; chains: 1; bounding box: 68×71×55 Å